Protein AF-A0AAN8XGU4-F1 (afdb_monomer)

Mean predicted aligned error: 3.22 Å

Nearest PDB structures (foldseek):
  1bnl-assembly1_A  TM=9.819E-01  e=1.473E-11  Homo sapiens
  1koe-assembly1_A  TM=9.848E-01  e=2.202E-11  Mus musculus
  1dy0-assembly1_A  TM=9.832E-01  e=4.606E-11  Mus musculus
  1dy2-assembly1_A  TM=9.442E-01  e=2.464E-10  Mus musculus

InterPro domains:
  IPR010515 Collagenase NC10/endostatin [PF06482] (1-102)
  IPR016186 C-type lectin-like/link domain superfamily [G3DSA:3.10.100.10] (1-103)
  IPR016187 C-type lectin fold [SSF56436] (1-102)

Structure (mmCIF, N/CA/C/O backbone):
data_AF-A0AAN8XGU4-F1
#
_entry.id   AF-A0AAN8XGU4-F1
#
loop_
_atom_site.group_PDB
_atom_site.id
_atom_site.type_symbol
_atom_site.label_atom_id
_atom_site.label_alt_id
_atom_site.label_comp_id
_atom_site.label_asym_id
_atom_site.label_entity_id
_atom_site.label_seq_id
_atom_site.pdbx_PDB_ins_code
_atom_site.Cartn_x
_atom_site.Cartn_y
_atom_site.Cartn_z
_atom_site.occupancy
_atom_site.B_iso_or_equiv
_atom_site.auth_seq_id
_atom_site.auth_comp_id
_atom_site.auth_asym_id
_atom_site.auth_atom_id
_atom_site.pdbx_PDB_model_num
ATOM 1 N N . LEU A 1 1 ? -5.075 -6.180 6.422 1.00 96.88 1 LEU A N 1
ATOM 2 C CA . LEU A 1 1 ? -3.830 -6.039 5.623 1.00 96.88 1 LEU A CA 1
ATOM 3 C C . LEU A 1 1 ? -3.291 -4.631 5.823 1.00 96.88 1 LEU A C 1
ATOM 5 O O . LEU A 1 1 ? -4.111 -3.736 5.969 1.00 96.88 1 LEU A O 1
ATOM 9 N N . ARG A 1 2 ? -1.970 -4.415 5.869 1.00 97.62 2 ARG A N 1
ATOM 10 C CA . ARG A 1 2 ? -1.397 -3.067 6.036 1.00 97.62 2 ARG A CA 1
ATOM 11 C C . ARG A 1 2 ? -0.674 -2.616 4.772 1.00 97.62 2 ARG A C 1
ATOM 13 O O . ARG A 1 2 ? 0.116 -3.384 4.233 1.00 97.62 2 ARG A O 1
ATOM 20 N N . LEU A 1 3 ? -0.931 -1.384 4.345 1.00 97.62 3 LEU A N 1
ATOM 21 C CA . LEU A 1 3 ? -0.194 -0.692 3.292 1.00 97.62 3 LEU A CA 1
ATOM 22 C C . LEU A 1 3 ? 0.642 0.425 3.924 1.00 97.62 3 LEU A C 1
ATOM 24 O O . LEU A 1 3 ? 0.149 1.190 4.754 1.00 97.62 3 LEU A O 1
ATOM 28 N N . ALA A 1 4 ? 1.911 0.492 3.543 1.00 97.94 4 ALA A N 1
ATOM 29 C CA . ALA A 1 4 ? 2.876 1.464 4.037 1.00 97.94 4 ALA A CA 1
ATOM 30 C C . ALA A 1 4 ? 3.819 1.861 2.901 1.00 97.94 4 ALA A C 1
ATOM 32 O O . ALA A 1 4 ? 4.073 1.057 2.000 1.00 97.94 4 ALA A O 1
ATOM 33 N N . ALA A 1 5 ? 4.346 3.079 2.959 1.00 97.94 5 ALA A N 1
ATOM 34 C CA . ALA A 1 5 ? 5.431 3.501 2.085 1.00 97.94 5 ALA A CA 1
ATOM 35 C C . ALA A 1 5 ? 6.795 3.094 2.672 1.00 97.94 5 ALA A C 1
ATOM 37 O O . ALA A 1 5 ? 6.943 2.924 3.884 1.00 97.94 5 ALA A O 1
ATOM 38 N N . LEU A 1 6 ? 7.807 2.967 1.812 1.00 97.50 6 LEU A N 1
ATOM 39 C CA . LEU A 1 6 ? 9.197 3.006 2.273 1.00 97.50 6 LEU A CA 1
ATOM 40 C C . LEU A 1 6 ? 9.518 4.408 2.810 1.00 97.50 6 LEU A C 1
ATOM 42 O O . LEU A 1 6 ? 8.898 5.388 2.397 1.00 97.50 6 LEU A O 1
ATOM 46 N N . ASN A 1 7 ? 10.498 4.503 3.705 1.00 96.69 7 ASN A N 1
ATOM 47 C CA . ASN A 1 7 ? 10.881 5.763 4.356 1.00 96.69 7 ASN A CA 1
ATOM 48 C C . ASN A 1 7 ? 11.475 6.791 3.392 1.00 96.69 7 ASN A C 1
ATOM 50 O O . ASN A 1 7 ? 11.454 7.985 3.674 1.00 96.69 7 ASN A O 1
ATOM 54 N N . LEU A 1 8 ? 12.022 6.329 2.267 1.00 94.56 8 LEU A N 1
ATOM 55 C CA . LEU A 1 8 ? 12.600 7.177 1.235 1.00 94.56 8 LEU A CA 1
ATOM 56 C C . LEU A 1 8 ? 12.086 6.768 -0.148 1.00 94.56 8 LEU A C 1
ATOM 58 O O . LEU A 1 8 ? 11.887 5.570 -0.404 1.00 94.56 8 LEU A O 1
ATOM 62 N N . PRO A 1 9 ? 11.927 7.735 -1.070 1.00 93.75 9 PRO A N 1
ATOM 63 C CA . PRO A 1 9 ? 11.642 7.423 -2.459 1.00 93.75 9 PRO A CA 1
ATOM 64 C C . PRO A 1 9 ? 12.773 6.575 -3.050 1.00 93.75 9 PRO A C 1
ATOM 66 O O . PRO A 1 9 ? 13.941 6.690 -2.680 1.00 93.75 9 PRO A O 1
ATOM 69 N N . SER A 1 10 ? 12.418 5.693 -3.977 1.00 91.44 10 SER A N 1
ATOM 70 C CA . SER A 1 10 ? 13.365 4.821 -4.671 1.00 91.44 10 SER A CA 1
ATOM 71 C C . SER A 1 10 ? 13.197 4.976 -6.175 1.00 91.44 10 SER A C 1
ATOM 73 O O . SER A 1 10 ? 12.079 5.115 -6.669 1.00 91.44 10 SER A O 1
ATOM 75 N N . THR A 1 11 ? 14.306 4.919 -6.908 1.00 94.00 11 THR A N 1
ATOM 76 C CA . THR A 1 11 ? 14.278 4.796 -8.368 1.00 94.00 11 THR A CA 1
ATOM 77 C C . THR A 1 11 ? 13.913 3.362 -8.774 1.00 94.00 11 THR A C 1
ATOM 79 O O . THR A 1 11 ? 13.782 2.469 -7.933 1.00 94.00 11 THR A O 1
ATOM 82 N N . GLY A 1 12 ? 13.772 3.115 -10.080 1.00 90.88 12 GLY A N 1
ATOM 83 C CA . GLY A 1 12 ? 13.515 1.774 -10.617 1.00 90.88 12 GLY A CA 1
ATOM 84 C C . GLY A 1 12 ? 14.646 0.762 -10.382 1.00 90.88 12 GLY A C 1
ATOM 85 O O . GLY A 1 12 ? 14.396 -0.443 -10.454 1.00 90.88 12 GLY A O 1
ATOM 86 N N . ASP A 1 13 ? 15.862 1.212 -10.042 1.00 91.00 13 ASP A N 1
ATOM 87 C CA . ASP A 1 13 ? 16.981 0.330 -9.692 1.00 91.00 13 ASP A CA 1
ATOM 88 C C . ASP A 1 13 ? 16.853 -0.193 -8.254 1.00 91.00 13 ASP A C 1
ATOM 90 O O . ASP A 1 13 ? 17.590 0.131 -7.323 1.00 91.00 13 ASP A O 1
ATOM 94 N N . MET A 1 14 ? 15.840 -1.030 -8.062 1.00 91.81 14 MET A N 1
ATOM 95 C CA . MET A 1 14 ? 15.502 -1.597 -6.766 1.00 91.81 14 MET A CA 1
ATOM 96 C C . MET A 1 14 ? 16.270 -2.880 -6.446 1.00 91.81 14 MET A C 1
ATOM 98 O O . MET A 1 14 ? 16.008 -3.469 -5.395 1.00 91.81 14 MET A O 1
ATOM 102 N N . ARG A 1 15 ? 17.208 -3.300 -7.313 1.00 92.06 15 ARG A N 1
ATOM 103 C CA . ARG A 1 15 ? 17.828 -4.641 -7.321 1.00 92.06 15 ARG A CA 1
ATOM 104 C C . ARG A 1 15 ? 16.787 -5.764 -7.459 1.00 92.06 15 ARG A C 1
ATOM 106 O O . ARG A 1 15 ? 16.857 -6.804 -6.801 1.00 92.06 15 ARG A O 1
ATOM 113 N N . GLY A 1 16 ? 15.790 -5.525 -8.314 1.00 91.56 16 GLY A N 1
ATOM 114 C CA . GLY A 1 16 ? 14.655 -6.420 -8.547 1.00 91.56 16 GLY A CA 1
ATOM 115 C C . GLY A 1 16 ? 13.656 -6.483 -7.383 1.00 91.56 16 GLY A C 1
ATOM 116 O O . GLY A 1 16 ? 13.818 -5.830 -6.352 1.00 91.56 16 GLY A O 1
ATOM 117 N N . VAL A 1 17 ? 12.615 -7.310 -7.537 1.00 94.00 17 VAL A N 1
ATOM 118 C CA . VAL A 1 17 ? 11.541 -7.444 -6.531 1.00 94.00 17 VAL A CA 1
ATOM 119 C C . VAL A 1 17 ? 12.060 -7.948 -5.182 1.00 94.00 17 VAL A C 1
ATOM 121 O O . VAL A 1 17 ? 11.590 -7.501 -4.147 1.00 94.00 17 VAL A O 1
ATOM 124 N N . ARG A 1 18 ? 13.097 -8.798 -5.173 1.00 93.62 18 ARG A N 1
ATOM 125 C CA . ARG A 1 18 ? 13.728 -9.281 -3.932 1.00 93.62 18 ARG A CA 1
ATOM 126 C C . ARG A 1 18 ? 14.392 -8.151 -3.144 1.00 93.62 18 ARG A C 1
ATOM 128 O O . ARG A 1 18 ? 14.292 -8.127 -1.923 1.00 93.62 18 ARG A O 1
ATOM 135 N N . GLY A 1 19 ? 15.051 -7.215 -3.831 1.00 95.94 19 GLY A N 1
ATOM 136 C CA . GLY A 1 19 ? 15.644 -6.042 -3.190 1.00 95.94 19 GLY A CA 1
ATOM 137 C C . GLY A 1 19 ? 14.583 -5.101 -2.615 1.00 95.94 19 GLY A C 1
ATOM 138 O O . GLY A 1 19 ? 14.752 -4.594 -1.506 1.00 95.94 19 GLY A O 1
ATOM 139 N N . ALA A 1 20 ? 13.464 -4.926 -3.323 1.00 96.56 20 ALA A N 1
ATOM 140 C CA . ALA A 1 20 ? 12.318 -4.164 -2.830 1.00 96.56 20 ALA A CA 1
ATOM 141 C C . ALA A 1 20 ? 11.648 -4.841 -1.615 1.00 96.56 20 ALA A C 1
ATOM 143 O O . ALA A 1 20 ? 11.466 -4.191 -0.586 1.00 96.56 20 ALA A O 1
ATOM 144 N N . ASP A 1 21 ? 11.372 -6.149 -1.691 1.00 96.62 21 ASP A N 1
ATOM 145 C CA . ASP A 1 21 ? 10.823 -6.956 -0.590 1.00 96.62 21 ASP A CA 1
ATOM 146 C C . ASP A 1 21 ? 11.718 -6.877 0.658 1.00 96.62 21 ASP A C 1
ATOM 148 O O . ASP A 1 21 ? 11.226 -6.695 1.773 1.00 96.62 21 ASP A O 1
ATOM 152 N N . PHE A 1 22 ? 13.043 -6.947 0.484 1.00 97.00 22 PHE A N 1
ATOM 153 C CA . PHE A 1 22 ? 13.989 -6.838 1.593 1.00 97.00 22 PHE A CA 1
ATOM 154 C C . PHE A 1 22 ? 13.950 -5.464 2.279 1.00 97.00 22 PHE A C 1
ATOM 156 O O . PHE A 1 22 ? 14.037 -5.393 3.507 1.00 97.00 22 PHE A O 1
ATOM 163 N N . ARG A 1 23 ? 13.777 -4.370 1.521 1.00 97.50 23 ARG A N 1
ATOM 164 C CA . ARG A 1 23 ? 13.601 -3.032 2.111 1.00 97.50 23 ARG A CA 1
ATOM 165 C C . ARG A 1 23 ? 12.309 -2.942 2.920 1.00 97.50 23 ARG A C 1
ATOM 167 O O . ARG A 1 23 ? 12.366 -2.485 4.060 1.00 97.50 23 ARG A O 1
ATOM 174 N N . CYS A 1 24 ? 11.196 -3.459 2.391 1.00 98.06 24 CYS A N 1
ATOM 175 C CA . CYS A 1 24 ? 9.928 -3.533 3.121 1.00 98.06 24 CYS A CA 1
ATOM 176 C C . CYS A 1 24 ? 10.075 -4.314 4.434 1.00 98.06 24 CYS A C 1
ATOM 178 O O . CYS A 1 24 ? 9.647 -3.837 5.480 1.00 98.06 24 CYS A O 1
ATOM 180 N N . PHE A 1 25 ? 10.724 -5.483 4.399 1.00 98.00 25 PHE A N 1
ATOM 181 C CA . PHE A 1 25 ? 10.995 -6.281 5.596 1.00 98.00 25 PHE A CA 1
ATOM 182 C C . PHE A 1 25 ? 11.824 -5.515 6.635 1.00 98.00 25 PHE A C 1
ATOM 184 O O . PHE A 1 25 ? 11.463 -5.472 7.812 1.00 98.00 25 PHE A O 1
ATOM 191 N N . ARG A 1 26 ? 12.937 -4.906 6.207 1.00 98.00 26 ARG A N 1
ATOM 192 C CA . ARG A 1 26 ? 13.865 -4.207 7.103 1.00 98.00 26 ARG A CA 1
ATOM 193 C C . ARG A 1 26 ? 13.199 -3.015 7.788 1.00 98.00 26 ARG A C 1
ATOM 195 O O . ARG A 1 26 ? 13.344 -2.856 8.997 1.00 98.00 26 ARG A O 1
ATOM 202 N N . GLU A 1 27 ? 12.486 -2.188 7.031 1.00 98.38 27 GLU A N 1
ATOM 203 C CA . GLU A 1 27 ? 11.871 -0.961 7.550 1.00 98.38 27 GLU A CA 1
ATOM 204 C C . GLU A 1 27 ? 10.644 -1.256 8.416 1.00 98.38 27 GLU A C 1
ATOM 206 O O . GLU A 1 27 ? 10.519 -0.681 9.495 1.00 98.38 27 GLU A O 1
ATOM 211 N N . ALA A 1 28 ? 9.816 -2.237 8.038 1.00 98.38 28 AL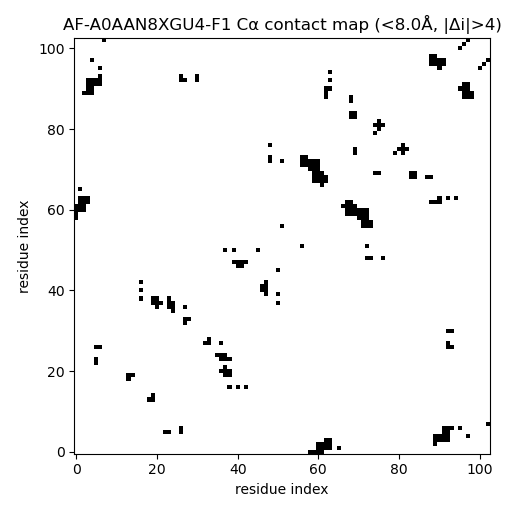A A N 1
ATOM 212 C CA . ALA A 1 28 ? 8.725 -2.707 8.889 1.00 98.38 28 ALA A CA 1
ATOM 213 C C . ALA A 1 28 ? 9.230 -3.213 10.247 1.00 98.38 28 ALA A C 1
ATOM 215 O O . ALA A 1 28 ? 8.667 -2.868 11.287 1.00 98.38 28 ALA A O 1
ATOM 216 N N . ARG A 1 29 ? 10.319 -3.996 10.247 1.00 98.06 29 ARG A N 1
ATOM 217 C CA . ARG A 1 29 ? 10.928 -4.515 11.477 1.00 98.06 29 ARG A CA 1
ATOM 218 C C . ARG A 1 29 ? 11.507 -3.398 12.344 1.00 98.06 29 ARG A C 1
ATOM 220 O O . ARG A 1 29 ? 11.329 -3.439 13.557 1.00 98.06 29 ARG A O 1
ATOM 227 N N . ALA A 1 30 ? 12.167 -2.410 11.738 1.00 98.12 30 ALA A N 1
ATOM 228 C CA . ALA A 1 30 ? 12.685 -1.241 12.450 1.00 98.12 30 ALA A CA 1
ATOM 229 C C . ALA A 1 30 ? 11.563 -0.404 13.092 1.00 98.12 30 ALA A C 1
ATOM 231 O O . ALA A 1 30 ? 11.739 0.113 14.189 1.00 98.12 30 ALA A O 1
ATOM 232 N N . ALA A 1 31 ? 10.394 -0.339 12.449 1.00 97.94 31 ALA A N 1
ATOM 233 C CA . ALA A 1 31 ? 9.193 0.309 12.974 1.00 97.94 31 ALA A CA 1
ATOM 234 C C . ALA A 1 31 ? 8.400 -0.547 13.986 1.00 97.94 31 ALA A C 1
ATOM 236 O O . ALA A 1 31 ? 7.321 -0.148 14.419 1.00 97.94 31 ALA A O 1
ATOM 237 N N . GLY A 1 32 ? 8.886 -1.744 14.343 1.00 97.44 32 GLY A N 1
ATOM 238 C CA . GLY A 1 32 ? 8.207 -2.644 15.281 1.00 97.44 32 GLY A CA 1
ATOM 239 C C . GLY A 1 32 ? 6.908 -3.262 14.745 1.00 97.44 32 GLY A C 1
ATOM 240 O O . GLY A 1 32 ? 6.122 -3.808 15.519 1.00 97.44 32 GLY A O 1
ATOM 241 N N . LEU A 1 33 ? 6.660 -3.198 13.432 1.00 96.88 33 LEU A N 1
ATOM 242 C CA . LEU A 1 33 ? 5.475 -3.795 12.826 1.00 96.88 33 LEU A CA 1
ATOM 243 C C . LEU A 1 33 ? 5.645 -5.310 12.695 1.00 96.88 33 LEU A C 1
ATOM 245 O O . LEU A 1 33 ? 6.629 -5.810 12.149 1.00 96.88 33 LEU A O 1
ATOM 249 N N . GLN A 1 34 ? 4.643 -6.046 13.169 1.00 94.00 34 GLN A N 1
ATOM 250 C CA . GLN A 1 34 ? 4.591 -7.499 13.055 1.00 94.00 34 GLN A CA 1
ATOM 251 C C . GLN A 1 34 ? 4.010 -7.942 11.705 1.00 94.00 34 GLN A C 1
ATOM 253 O O . GLN A 1 34 ? 3.185 -7.250 11.101 1.00 94.00 34 GLN A O 1
ATOM 258 N N . GLY A 1 35 ? 4.399 -9.141 11.266 1.00 92.50 35 GLY A N 1
ATOM 259 C CA . GLY A 1 35 ? 3.930 -9.765 10.027 1.00 92.50 35 GLY A CA 1
ATOM 260 C C . GLY A 1 35 ? 4.925 -9.660 8.870 1.00 92.50 35 GLY A C 1
ATOM 261 O O . GLY A 1 35 ? 6.083 -9.285 9.042 1.00 92.50 35 GLY A O 1
ATOM 262 N N . THR A 1 36 ? 4.473 -10.036 7.674 1.00 95.38 36 THR A N 1
ATOM 263 C CA . THR A 1 36 ? 5.298 -10.046 6.460 1.00 95.38 36 THR A CA 1
ATOM 264 C C . THR A 1 36 ? 4.910 -8.886 5.554 1.00 95.38 36 THR A C 1
ATOM 266 O O . THR A 1 36 ? 3.815 -8.875 4.995 1.00 95.38 36 THR A O 1
ATOM 269 N N . PHE A 1 37 ? 5.825 -7.934 5.377 1.00 97.69 37 PHE A N 1
ATOM 270 C CA . PHE A 1 37 ? 5.684 -6.851 4.407 1.00 97.69 37 PHE A CA 1
ATOM 271 C C . PHE A 1 37 ? 6.425 -7.204 3.119 1.00 97.69 37 PHE A C 1
ATOM 273 O O . PHE A 1 37 ? 7.572 -7.648 3.154 1.00 97.69 37 PHE A O 1
ATOM 280 N N . ARG A 1 38 ? 5.749 -7.004 1.988 1.00 96.75 38 ARG A N 1
ATOM 281 C CA . ARG A 1 38 ? 6.266 -7.227 0.634 1.00 96.75 38 ARG A CA 1
ATOM 282 C C . ARG A 1 38 ? 6.041 -5.977 -0.203 1.00 96.75 38 ARG A C 1
ATOM 284 O O . ARG A 1 38 ? 5.118 -5.211 0.076 1.00 96.75 38 ARG A O 1
ATOM 291 N N . ALA A 1 39 ? 6.868 -5.780 -1.217 1.00 97.12 39 ALA A N 1
ATOM 292 C CA . ALA A 1 39 ? 6.772 -4.649 -2.117 1.00 97.12 39 ALA A CA 1
ATOM 293 C C . ALA A 1 39 ? 5.468 -4.708 -2.920 1.00 97.12 39 ALA A C 1
ATOM 295 O O . ALA A 1 39 ? 5.141 -5.728 -3.524 1.00 97.12 39 ALA A O 1
ATOM 296 N N . PHE A 1 40 ? 4.743 -3.590 -2.961 1.00 96.81 40 PHE A N 1
ATOM 297 C CA . PHE A 1 40 ? 3.546 -3.425 -3.784 1.00 96.81 40 PHE A CA 1
ATOM 298 C C . PHE A 1 40 ? 3.948 -3.152 -5.244 1.00 96.81 40 PHE A C 1
ATOM 300 O O . PHE A 1 40 ? 3.791 -2.050 -5.760 1.00 96.81 40 PHE A O 1
ATOM 307 N N . LEU A 1 41 ? 4.536 -4.161 -5.893 1.00 94.94 41 LEU A N 1
ATOM 308 C CA . LEU A 1 41 ? 5.029 -4.106 -7.268 1.00 94.94 41 LEU A CA 1
ATOM 309 C C . LEU A 1 41 ? 4.657 -5.380 -8.025 1.00 94.94 41 LEU A C 1
ATOM 311 O O . LEU A 1 41 ? 4.670 -6.476 -7.467 1.00 94.94 41 LEU A O 1
ATOM 315 N N . THR A 1 42 ? 4.391 -5.241 -9.322 1.00 93.38 42 THR A N 1
ATOM 316 C CA . THR A 1 42 ? 4.389 -6.396 -10.221 1.00 93.38 42 THR A CA 1
ATOM 317 C C . THR A 1 42 ? 5.826 -6.794 -10.560 1.00 93.38 42 THR A C 1
ATOM 319 O O . THR A 1 42 ? 6.735 -5.961 -10.586 1.00 93.38 42 THR A O 1
ATOM 322 N N . SER A 1 43 ? 6.048 -8.070 -10.848 1.00 90.12 43 SER A N 1
ATOM 323 C CA . SER A 1 43 ? 7.324 -8.579 -11.355 1.00 90.12 43 SER A C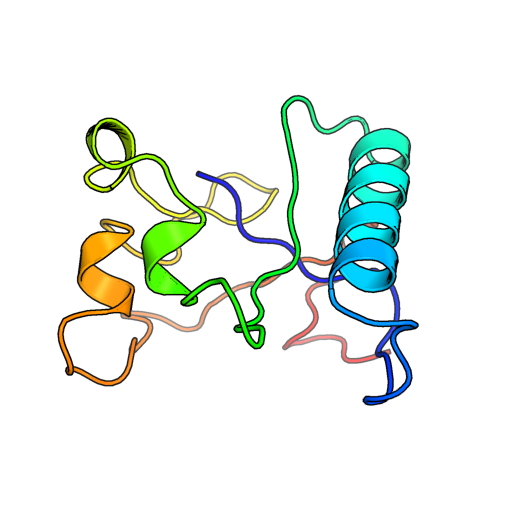A 1
ATOM 324 C C . SER A 1 43 ? 7.083 -9.564 -12.496 1.00 90.12 43 SER A C 1
ATOM 326 O O . SER A 1 43 ? 5.947 -9.949 -12.757 1.00 90.12 43 SER A O 1
ATOM 328 N N . ARG A 1 44 ? 8.150 -10.026 -13.160 1.00 87.06 44 ARG A N 1
ATOM 329 C CA . ARG A 1 44 ? 8.047 -10.987 -14.278 1.00 87.06 44 ARG A CA 1
ATOM 330 C C . ARG A 1 44 ? 7.286 -12.274 -13.938 1.00 87.06 44 ARG A C 1
ATOM 332 O O . ARG A 1 44 ? 6.782 -12.921 -14.842 1.00 87.06 44 ARG A O 1
ATOM 339 N N . VAL A 1 45 ? 7.250 -12.661 -12.663 1.00 88.50 45 VAL A N 1
ATOM 340 C CA . VAL A 1 45 ? 6.684 -13.939 -12.199 1.00 88.50 45 VAL A CA 1
ATOM 341 C C . VAL A 1 45 ? 5.536 -13.763 -11.207 1.00 88.50 45 VAL A C 1
ATOM 343 O O . VAL A 1 45 ? 5.020 -14.750 -10.691 1.00 88.50 45 VAL A O 1
ATOM 346 N N . GLN A 1 46 ? 5.157 -12.523 -10.884 1.00 89.38 46 GLN A N 1
ATOM 347 C CA . GLN A 1 46 ? 4.137 -12.261 -9.876 1.00 89.38 46 GLN A CA 1
ATOM 348 C C . GLN A 1 46 ? 3.338 -11.007 -10.215 1.00 89.38 46 GLN A C 1
ATOM 350 O O . GLN A 1 46 ? 3.896 -9.911 -10.250 1.00 89.38 46 GLN A O 1
ATOM 355 N N . ASN A 1 47 ? 2.027 -11.184 -10.376 1.00 91.06 47 ASN A N 1
ATOM 356 C CA . ASN A 1 47 ? 1.076 -10.090 -10.523 1.00 91.06 47 ASN A CA 1
ATOM 357 C C . ASN A 1 47 ? 0.782 -9.441 -9.172 1.00 91.06 47 ASN A C 1
ATOM 359 O O . ASN A 1 47 ? 0.788 -10.109 -8.131 1.00 91.06 47 ASN A O 1
ATOM 363 N N . LEU A 1 48 ? 0.473 -8.147 -9.198 1.00 91.19 48 LEU A N 1
ATOM 364 C CA . LEU A 1 48 ? 0.252 -7.358 -7.990 1.00 91.19 48 LEU A CA 1
ATOM 365 C C . LEU A 1 48 ? -0.892 -7.920 -7.127 1.00 91.19 48 LEU A C 1
ATOM 367 O O . LEU A 1 48 ? -0.722 -8.076 -5.922 1.00 91.19 48 LEU A O 1
ATOM 371 N N . ASP A 1 49 ? -2.005 -8.327 -7.743 1.00 91.25 49 ASP A N 1
ATOM 372 C CA . ASP A 1 49 ? -3.197 -8.879 -7.078 1.00 91.25 49 ASP A CA 1
ATOM 373 C C . ASP A 1 49 ? -2.924 -10.189 -6.309 1.00 91.25 49 ASP A C 1
ATOM 375 O O . ASP A 1 49 ? -3.636 -10.531 -5.358 1.00 91.25 49 ASP A O 1
ATOM 379 N N . SER A 1 50 ? -1.863 -10.905 -6.698 1.00 93.44 50 SER A N 1
ATOM 380 C CA . SER A 1 50 ? -1.458 -12.199 -6.145 1.00 93.44 50 SER A CA 1
ATOM 381 C C . SER A 1 50 ? -0.552 -12.117 -4.913 1.00 93.44 50 SER A C 1
ATOM 383 O O . SER A 1 50 ? -0.259 -13.148 -4.307 1.00 93.44 50 SER A O 1
ATOM 385 N N . ILE A 1 51 ? -0.115 -10.917 -4.507 1.00 94.38 51 ILE A N 1
ATOM 386 C CA . ILE A 1 51 ? 0.726 -10.727 -3.310 1.00 94.38 51 ILE A CA 1
ATOM 387 C C . ILE A 1 51 ? 0.010 -11.213 -2.046 1.00 94.38 51 ILE A C 1
ATOM 389 O O . ILE A 1 51 ? 0.629 -11.843 -1.184 1.00 94.38 51 ILE A O 1
ATOM 393 N N . VAL A 1 52 ? -1.292 -10.940 -1.949 1.00 95.88 52 VAL A N 1
ATOM 394 C CA . VAL A 1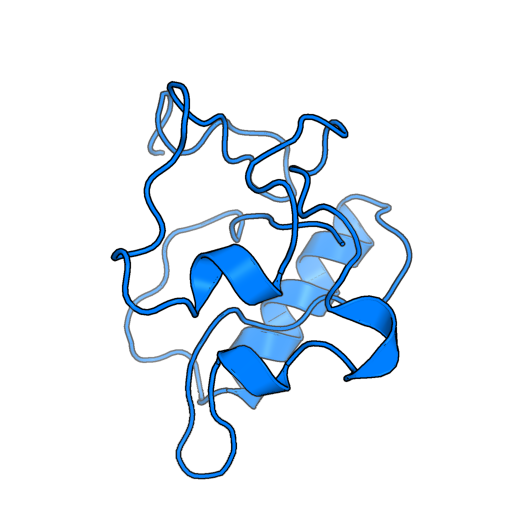 52 ? -2.139 -11.343 -0.825 1.00 95.88 52 VAL A CA 1
ATOM 395 C C . VAL A 1 52 ? -2.748 -12.718 -1.098 1.00 95.88 52 VAL A C 1
ATOM 397 O O . VAL A 1 52 ? -3.324 -12.972 -2.166 1.00 95.88 52 VAL A O 1
ATOM 400 N N . ARG A 1 53 ? -2.646 -13.607 -0.099 1.00 95.38 53 ARG A N 1
ATOM 401 C CA . ARG A 1 53 ? -3.226 -14.957 -0.139 1.00 95.38 53 ARG A CA 1
ATOM 402 C C . ARG A 1 53 ? -4.718 -14.872 -0.432 1.00 95.38 53 ARG A C 1
ATOM 404 O O . ARG A 1 53 ? -5.403 -14.012 0.109 1.00 95.38 53 ARG A O 1
ATOM 411 N N . TYR A 1 54 ? -5.228 -15.787 -1.253 1.00 95.38 54 TYR A N 1
ATOM 412 C CA . TYR A 1 54 ? -6.612 -15.745 -1.737 1.00 95.38 54 TYR A CA 1
ATOM 413 C C . TYR A 1 54 ? -7.659 -15.584 -0.617 1.00 95.38 54 TYR A C 1
ATOM 415 O O . TYR A 1 54 ? -8.561 -14.756 -0.740 1.00 95.38 54 TYR A O 1
ATOM 423 N N . GLN A 1 55 ? -7.486 -16.314 0.488 1.00 97.06 5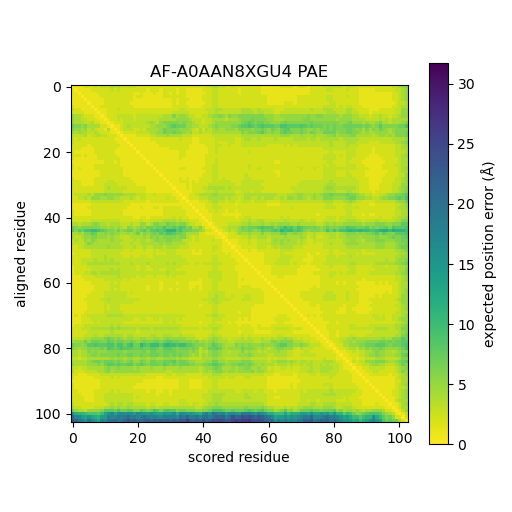5 GLN A N 1
ATOM 424 C CA . GLN A 1 55 ? -8.354 -16.278 1.672 1.00 97.06 55 GLN A CA 1
ATOM 425 C C . GLN A 1 55 ? -8.404 -14.910 2.379 1.00 97.06 55 GLN A C 1
ATOM 427 O O . GLN A 1 55 ? -9.426 -14.552 2.953 1.00 97.06 55 GLN A O 1
ATOM 432 N N . ASP A 1 56 ? -7.337 -14.115 2.279 1.00 96.75 56 ASP A N 1
ATOM 433 C CA . ASP A 1 56 ? -7.206 -12.830 2.974 1.00 96.75 56 ASP A CA 1
ATOM 434 C C . ASP A 1 56 ? -7.692 -11.652 2.115 1.00 96.75 56 ASP A C 1
ATOM 436 O O . ASP A 1 56 ? -7.718 -10.510 2.573 1.00 96.75 56 ASP A O 1
ATOM 440 N N . ARG A 1 57 ? -8.095 -11.891 0.857 1.00 96.94 57 ARG A N 1
ATOM 441 C CA . ARG A 1 57 ? -8.414 -10.810 -0.095 1.00 96.94 57 ARG A CA 1
ATOM 442 C C . ARG A 1 57 ? -9.703 -10.041 0.230 1.00 96.94 57 ARG A C 1
ATOM 444 O O . ARG A 1 57 ? -9.912 -8.962 -0.320 1.00 96.94 57 ARG A O 1
ATOM 451 N N . ASN A 1 58 ? -10.546 -10.571 1.113 1.00 97.19 58 ASN A N 1
ATOM 452 C CA . ASN A 1 58 ? -11.743 -9.883 1.609 1.00 97.19 58 ASN A CA 1
ATOM 453 C C . ASN A 1 58 ? -11.462 -9.026 2.858 1.00 97.19 58 ASN A C 1
ATOM 455 O O . ASN A 1 58 ? -12.367 -8.362 3.347 1.00 97.19 58 ASN A O 1
ATOM 459 N N . LEU A 1 59 ? -10.233 -9.038 3.389 1.00 97.81 59 LEU A N 1
ATOM 460 C CA . LEU A 1 59 ? -9.860 -8.202 4.529 1.00 97.81 59 LEU A CA 1
ATOM 461 C C . LEU A 1 59 ? -9.625 -6.747 4.094 1.00 97.81 59 LEU A C 1
ATOM 463 O O . LEU A 1 59 ? -9.104 -6.521 2.993 1.00 97.81 59 LEU A O 1
ATOM 467 N N . PRO A 1 60 ? -9.898 -5.769 4.976 1.00 97.69 60 PRO A N 1
ATOM 468 C CA . PRO A 1 60 ? -9.613 -4.371 4.700 1.00 97.69 60 PRO A CA 1
ATOM 469 C C . PRO A 1 60 ? -8.113 -4.110 4.576 1.00 97.69 60 PRO A C 1
ATOM 471 O O . PRO A 1 60 ? -7.266 -4.751 5.226 1.00 97.69 60 PRO A O 1
ATOM 474 N N . VAL A 1 61 ? -7.793 -3.124 3.742 1.00 97.75 61 VAL A N 1
ATOM 475 C CA . VAL A 1 61 ? -6.447 -2.579 3.589 1.00 97.75 61 VAL A CA 1
ATOM 476 C C . VAL A 1 61 ? -6.391 -1.285 4.381 1.00 97.75 61 VAL A C 1
ATOM 478 O O . VAL A 1 61 ? -7.104 -0.336 4.070 1.00 97.75 61 VAL A O 1
ATOM 481 N N . VAL A 1 62 ? -5.557 -1.261 5.415 1.00 97.88 62 VAL A N 1
ATOM 482 C CA . VAL A 1 62 ? -5.403 -0.118 6.320 1.00 97.88 62 VAL A CA 1
ATOM 483 C C . VAL A 1 62 ? -3.990 0.456 6.233 1.00 97.88 62 VAL A C 1
ATOM 485 O O . VAL A 1 62 ? -3.059 -0.253 5.848 1.00 97.88 62 VAL A O 1
ATOM 488 N N . ASN A 1 63 ? -3.794 1.715 6.612 1.00 97.62 63 ASN A N 1
ATOM 489 C CA . ASN A 1 63 ? -2.453 2.267 6.812 1.00 97.62 63 ASN A CA 1
ATOM 490 C C . ASN A 1 63 ? -1.816 1.744 8.122 1.00 97.62 63 ASN A C 1
ATOM 492 O O . ASN A 1 63 ? -2.426 0.981 8.878 1.00 97.62 63 ASN A O 1
ATOM 496 N N . ILE A 1 64 ? -0.580 2.146 8.435 1.00 97.12 64 ILE A N 1
ATOM 497 C CA . ILE A 1 64 ? 0.104 1.688 9.665 1.00 97.12 64 ILE A CA 1
ATOM 498 C C . ILE A 1 64 ? -0.540 2.202 10.965 1.00 97.12 64 ILE A C 1
ATOM 500 O O . ILE A 1 64 ? -0.241 1.670 12.030 1.00 97.12 64 ILE A O 1
ATOM 504 N N . LYS A 1 65 ? -1.427 3.203 10.888 1.00 96.50 65 LYS A N 1
ATOM 505 C CA . LYS A 1 65 ? -2.218 3.720 12.016 1.00 96.50 65 LYS A CA 1
ATOM 506 C C . LYS A 1 65 ? -3.570 3.009 12.167 1.00 96.50 65 LYS A C 1
ATOM 508 O O . LYS A 1 65 ? -4.281 3.267 13.128 1.00 96.50 65 LYS A O 1
ATOM 513 N N . GLY A 1 66 ? -3.898 2.079 11.266 1.00 96.44 66 GLY A N 1
ATOM 514 C CA . GLY A 1 66 ? -5.141 1.305 11.303 1.00 96.44 66 GLY A CA 1
ATOM 515 C C . GLY A 1 66 ? -6.316 1.958 10.575 1.00 96.44 66 GLY A C 1
ATOM 516 O O . GLY A 1 66 ? -7.424 1.436 10.633 1.00 96.44 66 GLY A O 1
ATOM 517 N N . GLU A 1 67 ? -6.090 3.059 9.864 1.00 97.00 67 GLU A N 1
ATOM 518 C CA . GLU A 1 67 ? -7.136 3.769 9.126 1.00 97.00 67 GLU A CA 1
ATOM 519 C C . GLU A 1 67 ? -7.374 3.084 7.780 1.00 97.00 67 GLU A C 1
ATOM 521 O O . GLU A 1 67 ? -6.419 2.732 7.081 1.00 97.00 67 GLU A O 1
ATOM 526 N N . VAL A 1 68 ? -8.640 2.875 7.422 1.00 97.19 68 VAL A N 1
ATOM 527 C CA . VAL A 1 68 ? -9.029 2.150 6.206 1.00 97.19 68 VAL A CA 1
ATOM 528 C C . VAL A 1 68 ? -8.684 2.963 4.961 1.00 97.19 68 VAL A C 1
ATOM 530 O O . VAL A 1 68 ? -9.105 4.103 4.824 1.00 97.19 68 VAL A O 1
ATOM 533 N N . LEU A 1 69 ? -7.949 2.342 4.039 1.00 96.94 69 LEU A N 1
ATOM 534 C CA . LEU A 1 69 ? -7.657 2.870 2.705 1.00 96.94 69 LEU A CA 1
ATOM 535 C C . LEU A 1 69 ? -8.585 2.254 1.651 1.00 96.94 69 LEU A C 1
ATOM 537 O O . LEU A 1 69 ? -9.093 2.966 0.792 1.00 96.94 69 LEU A O 1
ATOM 541 N N . PHE A 1 70 ? -8.822 0.942 1.747 1.00 97.06 70 PHE A N 1
ATOM 542 C CA . PHE A 1 70 ? -9.744 0.192 0.889 1.00 97.06 70 PHE A CA 1
ATOM 543 C C . PHE A 1 70 ? -10.538 -0.803 1.731 1.00 97.06 70 PHE A C 1
ATOM 545 O O . PHE A 1 70 ? -9.982 -1.418 2.651 1.00 97.06 70 PHE A O 1
ATOM 552 N N . ASN A 1 71 ? -11.815 -1.007 1.397 1.00 95.88 71 ASN A N 1
ATOM 553 C CA . ASN A 1 71 ? -12.681 -1.911 2.156 1.00 95.88 71 ASN A CA 1
ATOM 554 C C . ASN A 1 71 ? -12.220 -3.361 2.019 1.00 95.88 71 ASN A C 1
ATOM 556 O O . ASN A 1 71 ? -12.328 -4.138 2.965 1.00 95.88 71 ASN A O 1
ATOM 560 N N . THR A 1 72 ? -11.676 -3.718 0.852 1.00 96.75 72 THR A N 1
ATOM 561 C CA . THR A 1 72 ? -11.078 -5.033 0.604 1.00 96.75 72 THR A CA 1
ATOM 562 C C . THR A 1 72 ? -9.863 -4.934 -0.314 1.00 96.75 72 THR A C 1
ATOM 564 O O . THR A 1 72 ? -9.735 -4.002 -1.105 1.00 96.75 72 THR A O 1
ATOM 567 N N . TRP A 1 73 ? -8.984 -5.937 -0.279 1.00 96.94 73 TRP A N 1
ATOM 568 C CA . TRP A 1 73 ? -7.914 -6.061 -1.276 1.00 96.94 73 TRP A CA 1
ATOM 569 C C . TRP A 1 73 ? -8.456 -6.258 -2.698 1.00 96.94 73 TRP A C 1
ATOM 571 O O . TRP A 1 73 ? -7.879 -5.741 -3.650 1.00 96.94 73 TRP A O 1
ATOM 581 N N . ARG A 1 74 ? -9.568 -6.992 -2.858 1.00 95.50 74 ARG A N 1
ATOM 582 C CA . ARG A 1 74 ? -10.190 -7.225 -4.176 1.00 95.50 74 ARG A CA 1
ATOM 583 C C . ARG A 1 74 ? -10.624 -5.927 -4.855 1.00 95.50 74 ARG A C 1
ATOM 585 O O . ARG A 1 74 ? -10.496 -5.821 -6.069 1.00 95.50 74 ARG A O 1
ATOM 592 N N . GLU A 1 75 ? -11.097 -4.953 -4.084 1.00 94.25 75 GLU A N 1
ATOM 593 C CA . GLU A 1 75 ? -11.568 -3.659 -4.590 1.00 94.25 75 GLU A CA 1
ATOM 594 C C . GLU A 1 75 ? -10.486 -2.902 -5.374 1.00 94.25 75 GLU A C 1
ATOM 596 O O . GLU A 1 75 ? -10.781 -2.357 -6.439 1.00 94.25 75 GLU A O 1
ATOM 601 N N . ILE A 1 76 ? -9.226 -2.965 -4.919 1.00 95.12 76 ILE A N 1
ATOM 602 C CA . ILE A 1 76 ? -8.063 -2.353 -5.589 1.00 95.12 76 ILE A CA 1
ATOM 603 C C . ILE A 1 76 ? -7.927 -2.860 -7.036 1.00 95.12 76 ILE A C 1
ATOM 605 O O . ILE A 1 76 ? -7.554 -2.111 -7.934 1.00 95.12 76 ILE A O 1
ATOM 609 N N . PHE A 1 77 ? -8.263 -4.129 -7.277 1.00 93.94 77 PHE A N 1
ATOM 610 C CA . PHE A 1 77 ? -8.078 -4.814 -8.560 1.00 93.94 77 PHE A CA 1
ATOM 611 C C . PHE A 1 77 ? -9.397 -5.091 -9.291 1.00 93.94 77 PHE A C 1
ATOM 613 O O . PHE A 1 77 ? -9.453 -5.953 -10.162 1.00 93.94 77 PHE A O 1
ATOM 620 N N . SER A 1 78 ? -10.461 -4.356 -8.960 1.00 91.50 78 SER A N 1
ATOM 621 C CA . SER A 1 78 ? -11.788 -4.511 -9.580 1.00 91.50 78 SER A CA 1
ATOM 622 C C . SER A 1 78 ? -11.897 -3.934 -10.999 1.00 91.50 78 SER A C 1
ATOM 624 O O . SER A 1 78 ? -12.934 -4.075 -11.639 1.00 91.50 78 SER A O 1
ATOM 626 N N . GLY A 1 79 ? -10.848 -3.268 -11.493 1.00 9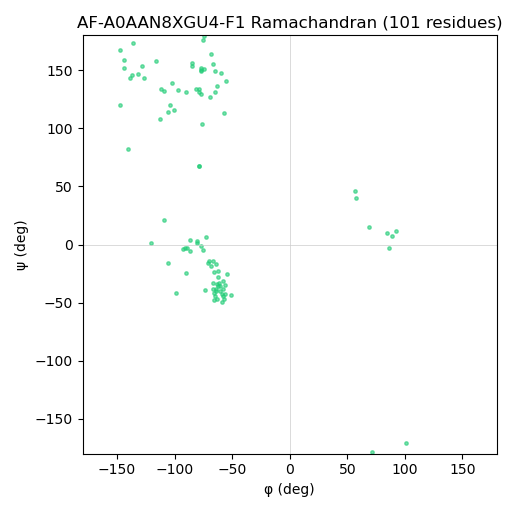1.12 79 GLY A N 1
ATOM 627 C CA . GLY A 1 79 ? -10.870 -2.528 -12.760 1.00 91.12 79 GLY A CA 1
ATOM 628 C C . GLY A 1 79 ? -11.376 -1.088 -12.628 1.00 91.12 79 GLY A C 1
ATOM 629 O O . GLY A 1 79 ? -11.325 -0.340 -13.596 1.00 91.12 79 GLY A O 1
ATOM 630 N N . SER A 1 80 ? -11.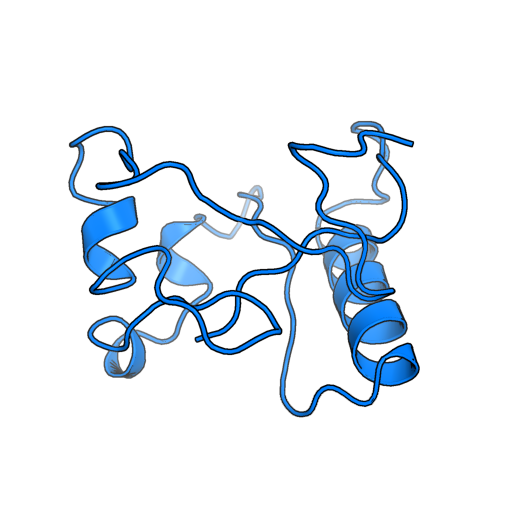789 -0.664 -11.430 1.00 89.62 80 SER A N 1
ATOM 631 C CA . SER A 1 80 ? -12.239 0.706 -11.151 1.00 89.62 80 SER A CA 1
ATOM 632 C C . SER A 1 80 ? -11.105 1.725 -11.012 1.00 89.62 80 SER A C 1
ATOM 634 O O . S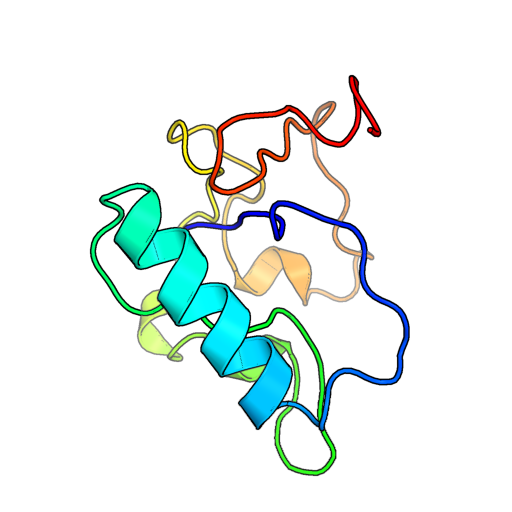ER A 1 80 ? -11.387 2.884 -10.768 1.00 89.62 80 SER A O 1
ATOM 636 N N . GLY A 1 81 ? -9.832 1.330 -11.124 1.00 88.25 81 GLY A N 1
ATOM 637 C CA . GLY A 1 81 ? -8.688 2.240 -10.968 1.00 88.25 81 GLY A CA 1
ATOM 638 C C . GLY A 1 81 ? -8.228 2.478 -9.524 1.00 88.25 81 GLY A C 1
ATOM 639 O O . GLY A 1 81 ? -7.373 3.331 -9.307 1.00 88.25 81 GLY A O 1
ATOM 640 N N . ALA A 1 82 ? -8.746 1.715 -8.551 1.00 93.00 82 ALA A N 1
ATOM 641 C CA . ALA A 1 82 ? -8.362 1.795 -7.135 1.00 93.00 82 ALA A CA 1
ATOM 642 C C . ALA A 1 82 ? -8.539 3.199 -6.522 1.00 93.00 82 ALA A C 1
ATOM 644 O O . ALA A 1 82 ? -7.657 3.706 -5.825 1.00 93.00 82 ALA A O 1
ATOM 645 N N . TYR A 1 83 ? -9.684 3.835 -6.776 1.00 92.44 83 TYR A N 1
ATOM 646 C CA . TYR A 1 83 ? -10.002 5.128 -6.177 1.00 92.44 83 TYR A CA 1
ATOM 647 C C . TYR A 1 83 ? -10.116 5.036 -4.654 1.00 92.44 83 TYR A C 1
ATOM 649 O O . TYR A 1 83 ? -10.767 4.143 -4.112 1.00 92.44 83 TYR A O 1
ATOM 657 N N . PHE A 1 84 ? -9.527 6.009 -3.964 1.00 92.12 84 PHE A N 1
ATOM 658 C CA . PHE A 1 84 ? -9.773 6.211 -2.543 1.00 92.12 84 PHE A CA 1
ATOM 659 C C . PHE A 1 84 ? -11.112 6.931 -2.360 1.00 92.12 84 PHE A C 1
ATOM 661 O O . PHE A 1 84 ? -11.359 7.958 -2.991 1.00 92.12 84 PHE A O 1
ATOM 668 N N . SER A 1 85 ? -11.970 6.419 -1.476 1.00 87.44 85 SER A N 1
ATOM 669 C CA . SER A 1 85 ? -13.282 7.023 -1.181 1.00 87.44 85 SER A CA 1
ATOM 670 C C . SER A 1 85 ? -13.188 8.375 -0.463 1.00 87.44 85 SER A C 1
ATOM 672 O O . SER A 1 85 ? -14.143 9.145 -0.437 1.00 87.44 85 SER A O 1
ATOM 674 N N . HIS A 1 86 ? -12.033 8.663 0.128 1.00 89.94 86 HIS A N 1
ATOM 675 C CA . HIS A 1 86 ? -11.703 9.886 0.846 1.00 89.94 86 HIS A CA 1
ATOM 676 C C . HIS A 1 86 ? -10.213 10.181 0.655 1.00 89.94 86 HIS A C 1
ATOM 678 O O . HIS A 1 86 ? -9.465 9.318 0.195 1.00 89.94 86 HIS A O 1
ATOM 684 N N . LYS A 1 87 ? -9.759 11.392 1.009 1.00 92.06 87 LYS A N 1
ATOM 685 C CA . LYS A 1 87 ? -8.333 11.745 0.926 1.00 92.06 87 LYS A CA 1
ATOM 686 C C . LYS A 1 87 ? -7.517 10.751 1.776 1.00 92.06 87 LYS A C 1
ATOM 688 O O . LYS A 1 87 ? -7.669 10.766 2.999 1.00 92.06 87 LYS A O 1
ATOM 693 N N . PRO A 1 88 ? -6.673 9.897 1.169 1.00 94.56 88 PRO A N 1
ATOM 694 C CA . PRO A 1 88 ? -5.957 8.874 1.914 1.00 94.56 88 PRO A CA 1
ATOM 695 C C . PRO A 1 88 ? -4.821 9.499 2.722 1.00 94.56 88 PRO A C 1
ATOM 697 O O . PRO A 1 88 ? -4.223 10.496 2.315 1.00 94.56 88 PRO A O 1
ATOM 700 N N . ARG A 1 89 ? -4.479 8.864 3.844 1.00 95.50 89 ARG A N 1
ATOM 701 C CA . ARG A 1 89 ? -3.227 9.113 4.567 1.00 95.50 89 ARG A CA 1
ATOM 702 C C . ARG A 1 89 ? -2.359 7.878 4.465 1.00 95.50 89 ARG A C 1
ATOM 704 O O . ARG A 1 89 ? -2.662 6.842 5.064 1.00 95.50 89 ARG A O 1
ATOM 711 N N . ILE A 1 90 ? -1.303 7.979 3.671 1.00 96.94 90 ILE A N 1
ATOM 712 C CA . ILE A 1 90 ? -0.346 6.895 3.481 1.00 96.94 90 ILE A CA 1
ATOM 713 C C . ILE A 1 90 ? 0.886 7.260 4.287 1.00 96.94 90 ILE A C 1
ATOM 715 O O . ILE A 1 90 ? 1.503 8.293 4.058 1.00 96.94 90 ILE A O 1
ATOM 719 N N . PHE A 1 91 ? 1.230 6.405 5.239 1.00 97.62 91 PHE A N 1
ATOM 720 C CA . PHE A 1 91 ? 2.382 6.626 6.093 1.00 97.62 91 PHE A CA 1
ATOM 721 C C . PHE A 1 91 ? 3.553 5.752 5.647 1.00 97.62 91 PHE A C 1
ATOM 723 O O . PHE A 1 91 ? 3.365 4.574 5.319 1.00 97.62 91 PHE A O 1
ATOM 730 N N . SER A 1 92 ? 4.755 6.316 5.658 1.00 97.94 92 SER A N 1
ATOM 731 C CA . SER A 1 92 ? 6.000 5.547 5.641 1.00 97.94 92 SER A CA 1
ATOM 732 C C . SER A 1 92 ? 6.192 4.782 6.951 1.00 97.94 92 SER A C 1
ATOM 734 O O . SER A 1 92 ? 5.541 5.081 7.954 1.00 97.94 92 SER A O 1
ATOM 736 N N . PHE A 1 93 ? 7.088 3.794 6.972 1.00 98.06 93 PHE A N 1
ATOM 737 C CA . PHE A 1 93 ? 7.365 3.013 8.182 1.00 98.06 93 PHE A CA 1
ATOM 738 C C . PHE A 1 93 ? 7.839 3.866 9.373 1.00 98.06 93 PHE A C 1
ATOM 740 O O . PHE A 1 93 ? 7.510 3.538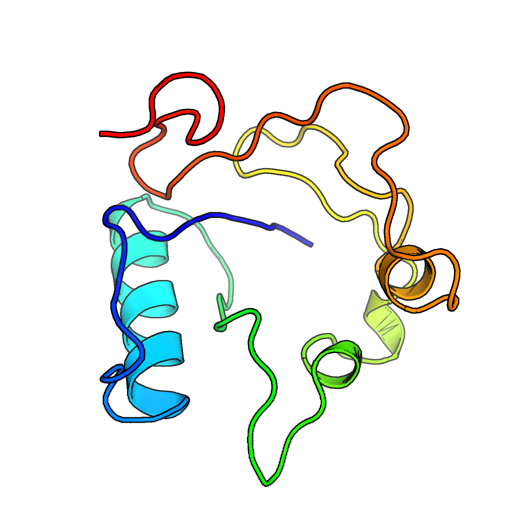 10.510 1.00 98.06 93 PHE A O 1
ATOM 747 N N . ASP A 1 94 ? 8.543 4.975 9.132 1.00 96.56 94 ASP A N 1
ATOM 748 C CA . ASP A 1 94 ? 8.945 5.958 10.151 1.00 96.56 94 ASP A CA 1
ATOM 749 C C . ASP A 1 94 ? 7.836 6.961 10.539 1.00 96.56 94 ASP A C 1
ATOM 751 O O . ASP A 1 94 ? 8.033 7.799 11.417 1.00 96.56 94 ASP A O 1
ATOM 755 N N . GLY A 1 95 ? 6.641 6.843 9.952 1.00 95.88 95 GLY A N 1
ATOM 756 C CA . GLY A 1 95 ? 5.442 7.562 10.379 1.00 95.88 95 GLY A CA 1
ATOM 757 C C . GLY A 1 95 ? 5.181 8.899 9.687 1.00 95.88 95 GLY A C 1
ATOM 758 O O . GLY A 1 95 ? 4.288 9.620 10.137 1.00 95.88 95 GLY A O 1
ATOM 759 N N . LYS A 1 96 ? 5.890 9.232 8.603 1.00 95.75 96 LYS A N 1
ATOM 760 C CA . LYS A 1 96 ? 5.608 10.431 7.797 1.00 95.75 96 LYS A CA 1
ATOM 761 C C . LYS A 1 96 ? 4.416 10.195 6.874 1.00 95.75 96 LYS A C 1
ATOM 763 O O . LYS A 1 96 ? 4.344 9.167 6.208 1.00 95.75 96 LYS A O 1
ATOM 768 N N . ASP A 1 97 ? 3.487 11.147 6.816 1.00 95.25 97 ASP A N 1
ATOM 769 C CA . ASP A 1 97 ? 2.401 11.135 5.827 1.00 95.25 97 ASP A CA 1
ATOM 770 C C . ASP A 1 97 ? 2.950 11.572 4.465 1.00 95.25 97 ASP A C 1
ATOM 772 O O . ASP A 1 97 ? 3.191 12.757 4.243 1.00 95.25 97 ASP A O 1
ATOM 776 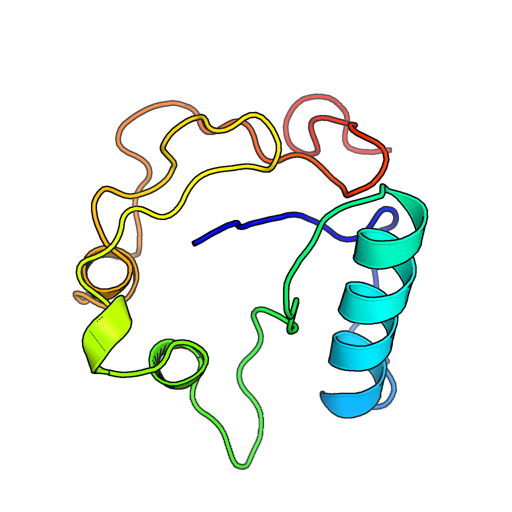N N . VAL A 1 98 ? 3.151 10.624 3.550 1.00 94.88 98 VAL A N 1
ATOM 777 C CA . VAL A 1 98 ? 3.897 10.859 2.302 1.00 94.88 98 VAL A CA 1
ATOM 778 C C . VAL A 1 98 ? 3.155 11.742 1.297 1.00 94.88 98 VAL A C 1
ATOM 780 O O . VAL A 1 98 ? 3.770 12.252 0.365 1.00 94.88 98 VAL A O 1
ATOM 783 N N . LEU A 1 99 ? 1.842 11.936 1.465 1.00 90.56 99 LEU A N 1
ATOM 784 C CA . LEU A 1 99 ? 1.047 12.804 0.589 1.00 90.56 99 LEU A CA 1
ATOM 785 C C . LEU A 1 99 ? 0.995 14.249 1.090 1.00 90.56 99 LEU A C 1
ATOM 787 O O . LEU A 1 99 ? 0.777 15.159 0.294 1.00 90.56 99 LEU A O 1
ATOM 791 N N . ASN A 1 100 ? 1.182 14.462 2.394 1.00 86.44 100 ASN A N 1
ATOM 792 C CA . ASN A 1 100 ? 1.185 15.794 3.001 1.00 86.44 100 ASN A CA 1
ATOM 793 C C . ASN A 1 100 ? 2.599 16.273 3.382 1.00 86.44 100 ASN A C 1
ATOM 795 O O . ASN A 1 100 ? 2.790 17.465 3.603 1.00 86.44 100 ASN A O 1
ATOM 799 N N . ASN A 1 101 ? 3.585 15.375 3.440 1.00 76.31 101 ASN A N 1
ATOM 800 C CA . ASN A 1 101 ? 4.987 15.683 3.702 1.00 76.31 101 ASN A CA 1
ATOM 801 C C . ASN A 1 101 ? 5.910 14.825 2.809 1.00 76.31 101 ASN A C 1
ATOM 803 O O . ASN A 1 101 ? 6.379 13.770 3.241 1.00 76.31 101 ASN A O 1
ATOM 807 N N . PRO A 1 102 ? 6.138 15.233 1.548 1.00 63.06 102 PRO A N 1
ATOM 808 C CA . PRO A 1 102 ? 6.823 14.396 0.564 1.00 63.06 102 PRO A CA 1
ATOM 809 C C . PRO A 1 102 ? 8.345 14.210 0.760 1.00 63.06 102 PRO A C 1
ATOM 811 O O . PRO A 1 102 ? 8.961 13.605 -0.118 1.00 63.06 102 PRO A O 1
ATOM 814 N N . LEU A 1 103 ? 8.970 14.681 1.855 1.00 57.91 103 LEU A N 1
ATOM 815 C CA . LEU A 1 103 ? 10.427 14.590 2.093 1.00 57.91 103 LEU A CA 1
ATOM 816 C C . LEU A 1 103 ? 10.782 14.377 3.583 1.00 57.91 103 LEU A C 1
ATOM 818 O O . LEU A 1 103 ? 10.613 15.309 4.393 1.00 57.91 103 LEU A O 1
#

Secondary structure (DSSP, 8-state):
-B--B-SS---S-SSHHHHHHHHHHHHHHHTT--S----S--BTTB-GGGSS-GGGTTS-EE-TTS-EEES-HHHHTSSS----SS---PBBTT--BTTT---

Solvent-accessible surface area (backbone atoms only — not comparable to full-atom values): 6355 Å² total; per-residue (Å²): 87,76,48,65,43,67,82,60,92,75,70,92,85,40,72,56,70,68,40,38,24,50,50,37,41,54,43,33,52,75,55,70,49,84,82,90,52,64,54,98,53,67,54,100,90,41,59,55,83,66,74,54,55,79,90,57,31,73,40,40,28,15,20,84,88,66,51,76,58,36,78,24,51,52,56,53,70,65,77,74,76,49,74,58,94,55,92,77,73,48,23,18,48,87,63,47,42,49,83,85,48,82,124

Organism: Halocaridina rubra (NCBI:txid373956)

Sequence (103 aa):
LRLAALNLPSTGDMRGVRGADFRCFREARAAGLQGTFRAFLTSRVQNLDSIVRYQDRNLPVVNIKGEVLFNTWREIFSGSGAYFSHKPRIFSFDGKDVLNNPL

Radius of gyration: 13.48 Å; Cα contacts (8 Å, |Δi|>4): 138; chains: 1; bounding box: 31×32×30 Å

Foldseek 3Di:
DEAADAPADDDPPQVFQVSQQVSQVVLCVVLVHDDGGGDQDDDPVDDNLVPDDPVQQQPFYAYPVRHGQGNGNVCCVVPPVSDGPDDDQHHHSVGDRCVVDVD

pLDDT: mean 94.07, std 5.87, range [57.91, 98.38]